Protein AF-A0AAU9KYT5-F1 (afdb_monomer)

Mean predicted aligned error: 13.9 Å

Organism: NCBI:txid622444

Secondary structure (DSSP, 8-state):
-HHHHHHHHHHHHHHTT--TT----HHHHHHHHT---HHHHHHHHHHHHHHHHHTS-TTSHHHHHHHHHHS--SSPP---S----HHHHHHHHHHHS-TT------PPP----------------------

Radius of gyration: 26.28 Å; Cα contacts (8 Å, |Δi|>4): 37; chains: 1; bounding box: 70×58×66 Å

pLDDT: mean 75.02, std 20.97, range [30.42, 93.88]

Structure (mmCIF, N/CA/C/O backbone):
data_AF-A0AAU9KYT5-F1
#
_entry.id   AF-A0AAU9KYT5-F1
#
loop_
_atom_site.group_PDB
_atom_site.id
_atom_site.type_symbol
_atom_site.label_atom_id
_atom_site.label_alt_id
_atom_site.label_comp_id
_atom_site.label_asym_id
_atom_site.label_entity_id
_atom_site.label_seq_id
_atom_site.pdbx_PDB_ins_code
_atom_site.Cartn_x
_atom_site.Cartn_y
_atom_site.Cartn_z
_atom_site.occupancy
_atom_site.B_iso_or_equiv
_atom_site.auth_seq_id
_atom_site.auth_comp_id
_atom_site.auth_asym_id
_atom_site.auth_atom_id
_atom_site.pdbx_PDB_model_num
ATOM 1 N N . MET A 1 1 ? 1.474 5.269 3.056 1.00 69.38 1 MET A N 1
ATOM 2 C CA . MET A 1 1 ? 0.477 4.210 3.352 1.00 69.38 1 MET A CA 1
ATOM 3 C C . MET A 1 1 ? -0.209 4.449 4.696 1.00 69.38 1 MET A C 1
ATOM 5 O O . MET A 1 1 ? -1.429 4.478 4.729 1.00 69.38 1 MET A O 1
ATOM 9 N N . ILE A 1 2 ? 0.553 4.724 5.764 1.00 76.31 2 ILE A N 1
ATOM 10 C CA . ILE A 1 2 ? 0.056 4.896 7.145 1.00 76.31 2 ILE A CA 1
ATOM 11 C C . ILE A 1 2 ? -1.051 5.962 7.274 1.00 76.31 2 ILE A C 1
ATOM 13 O O . ILE A 1 2 ? -2.093 5.684 7.857 1.00 76.31 2 ILE A O 1
ATOM 17 N N . VAL A 1 3 ? -0.868 7.152 6.688 1.00 84.50 3 VAL A N 1
ATOM 18 C CA . VAL A 1 3 ? -1.845 8.261 6.784 1.00 84.50 3 VAL A CA 1
ATOM 19 C C . VAL A 1 3 ? -3.204 7.888 6.185 1.00 84.50 3 VAL A C 1
ATOM 21 O O . VAL A 1 3 ? -4.246 8.134 6.789 1.00 84.50 3 VAL A O 1
ATOM 24 N N . LEU A 1 4 ? -3.192 7.238 5.020 1.00 87.06 4 LEU A N 1
ATOM 25 C CA . LEU A 1 4 ? -4.411 6.840 4.323 1.00 87.06 4 LEU A CA 1
ATOM 26 C C . LEU A 1 4 ? -5.169 5.748 5.089 1.00 87.06 4 LEU A C 1
ATOM 28 O O . LEU A 1 4 ? -6.393 5.795 5.180 1.00 87.06 4 LEU A O 1
ATOM 32 N N . GLU A 1 5 ? -4.457 4.798 5.701 1.00 88.31 5 GLU A N 1
ATOM 33 C CA . GLU A 1 5 ? -5.109 3.804 6.553 1.00 88.31 5 GLU A CA 1
ATOM 34 C C . GLU A 1 5 ? -5.743 4.432 7.801 1.00 88.31 5 GLU A C 1
ATOM 36 O O . GLU A 1 5 ? -6.821 4.013 8.219 1.00 88.31 5 GLU A O 1
ATOM 41 N N . SER A 1 6 ? -5.102 5.438 8.402 1.00 89.44 6 SER A N 1
ATOM 42 C CA . SER A 1 6 ? -5.660 6.164 9.550 1.00 89.44 6 SER A CA 1
ATOM 43 C C . SER A 1 6 ? -6.966 6.865 9.193 1.00 89.44 6 SER A C 1
ATOM 45 O O . SER A 1 6 ? -7.942 6.742 9.933 1.00 89.44 6 SER A O 1
ATOM 47 N N . PHE A 1 7 ? -7.005 7.520 8.032 1.00 91.56 7 PHE A N 1
ATOM 48 C CA . PHE A 1 7 ? -8.214 8.152 7.514 1.00 91.56 7 PHE A CA 1
ATOM 49 C C . PHE A 1 7 ? -9.331 7.128 7.264 1.00 91.56 7 PHE A C 1
ATOM 51 O O . PHE A 1 7 ? -10.452 7.310 7.738 1.00 91.56 7 PHE A O 1
ATOM 58 N N . HIS A 1 8 ? -9.018 6.000 6.621 1.00 92.06 8 HIS A N 1
ATOM 59 C CA . HIS A 1 8 ? -9.988 4.928 6.388 1.00 92.06 8 HIS A CA 1
ATOM 60 C C . HIS A 1 8 ? -10.568 4.368 7.697 1.00 92.06 8 HIS A C 1
ATOM 62 O O . HIS A 1 8 ? -11.782 4.257 7.854 1.00 92.06 8 HIS A O 1
ATOM 68 N N . ARG A 1 9 ? -9.722 4.099 8.700 1.00 91.94 9 ARG A N 1
ATOM 69 C CA . ARG A 1 9 ? -10.186 3.646 10.021 1.00 91.94 9 ARG A CA 1
ATOM 70 C C . ARG A 1 9 ? -11.035 4.695 10.745 1.00 91.94 9 ARG A C 1
ATOM 72 O O . ARG A 1 9 ? -11.891 4.331 11.548 1.00 91.94 9 ARG A O 1
ATOM 79 N N . GLN A 1 10 ? -10.796 5.983 10.508 1.00 91.62 10 GLN A N 1
ATOM 80 C CA . GLN A 1 10 ? -11.631 7.055 11.052 1.00 91.62 10 GLN A CA 1
ATOM 81 C C . GLN A 1 10 ? -13.014 7.064 10.391 1.00 91.62 10 GLN A C 1
ATOM 83 O O . GLN A 1 10 ? -14.016 7.213 11.087 1.00 91.62 10 GLN A O 1
ATOM 88 N N . GLN A 1 11 ? -13.086 6.857 9.073 1.00 92.00 11 GLN A N 1
ATOM 89 C CA . GLN A 1 11 ? -14.356 6.705 8.359 1.00 92.00 11 GLN A CA 1
ATOM 90 C C . GLN A 1 11 ? -15.141 5.493 8.872 1.00 92.00 11 GLN A C 1
ATOM 92 O O . GLN A 1 11 ? -16.317 5.636 9.194 1.00 92.00 11 GLN A O 1
ATOM 97 N N . LEU A 1 12 ? -14.486 4.339 9.051 1.00 93.12 12 LEU A N 1
ATOM 98 C CA . LEU A 1 12 ? -15.135 3.143 9.600 1.00 93.12 12 LEU A CA 1
ATOM 99 C C . LEU A 1 12 ? -15.72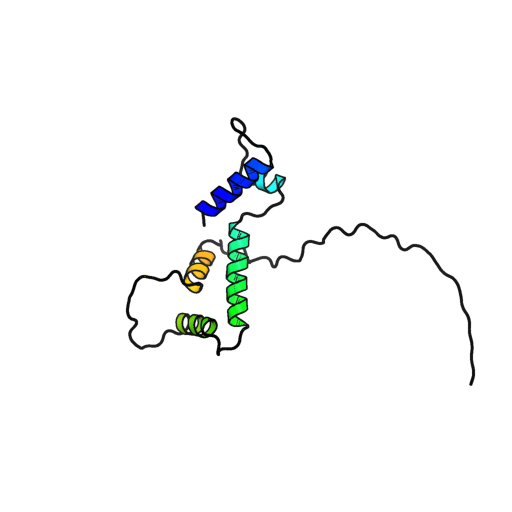5 3.398 10.994 1.00 93.12 12 LEU A C 1
ATOM 101 O O . LEU A 1 12 ? -16.869 3.028 11.233 1.00 93.12 12 LEU A O 1
ATOM 105 N N . ARG A 1 13 ? -15.003 4.104 11.881 1.00 93.25 13 ARG A N 1
ATOM 106 C CA . ARG A 1 13 ? -15.518 4.507 13.208 1.00 93.25 13 ARG A CA 1
ATOM 107 C C . ARG A 1 13 ? -16.765 5.386 13.125 1.00 93.25 13 ARG A C 1
ATOM 109 O O . ARG A 1 13 ? -17.689 5.192 13.911 1.00 93.25 13 ARG A O 1
ATOM 116 N N . LYS A 1 14 ? -16.806 6.315 12.164 1.00 92.50 14 LYS A N 1
ATOM 117 C CA . LYS A 1 14 ? -17.978 7.172 11.928 1.00 92.50 14 LYS A CA 1
ATOM 118 C C . LYS A 1 14 ? -19.188 6.361 11.460 1.00 92.50 14 LYS A C 1
ATOM 120 O O . LYS A 1 14 ? -20.284 6.614 11.942 1.00 92.50 14 LYS A O 1
ATOM 125 N N . VAL A 1 15 ? -18.986 5.376 10.580 1.00 92.75 15 VAL A N 1
ATOM 126 C CA . VAL A 1 15 ? -20.061 4.506 10.064 1.00 92.75 15 VAL A CA 1
ATOM 127 C C . VAL A 1 15 ? -20.663 3.633 11.167 1.00 92.75 15 VAL A C 1
ATOM 129 O O . VAL A 1 15 ? -21.879 3.534 11.267 1.00 92.75 15 VAL A O 1
ATOM 132 N N . ILE A 1 16 ? -19.834 3.052 12.041 1.00 91.44 16 ILE A N 1
ATOM 133 C CA . ILE A 1 16 ? -20.315 2.251 13.185 1.00 91.44 16 ILE A CA 1
ATOM 134 C C . ILE A 1 16 ? -20.848 3.103 14.353 1.00 91.44 16 ILE A C 1
ATOM 136 O O . ILE A 1 16 ? -21.247 2.545 15.374 1.00 91.44 16 ILE A O 1
ATOM 140 N N . GLY A 1 17 ? -20.819 4.436 14.230 1.00 92.31 17 GLY A N 1
ATOM 141 C CA . GLY A 1 17 ? -21.348 5.372 15.223 1.00 92.31 17 GLY A CA 1
ATOM 142 C C . GLY A 1 17 ? -20.506 5.541 16.492 1.00 92.31 17 GLY A C 1
ATOM 143 O O . GLY A 1 17 ? -21.010 6.076 17.473 1.00 92.31 17 GLY A O 1
ATOM 144 N N . VAL A 1 18 ? -19.237 5.119 16.500 1.00 90.81 18 VAL A N 1
ATOM 145 C CA . VAL A 1 18 ? -18.371 5.236 17.685 1.00 90.81 18 VAL A CA 1
ATOM 146 C C . VAL A 1 18 ? -17.891 6.672 17.828 1.00 90.81 18 VAL A C 1
ATOM 148 O O . VAL A 1 18 ? -17.141 7.180 16.987 1.00 90.81 18 VAL A O 1
ATOM 151 N N . ARG A 1 19 ? -18.324 7.316 18.910 1.00 88.06 19 ARG A N 1
ATOM 152 C CA . ARG A 1 19 ? -17.899 8.652 19.322 1.00 88.06 19 ARG A CA 1
ATOM 153 C C . ARG A 1 19 ? -17.198 8.564 20.670 1.00 88.06 19 ARG A C 1
ATOM 155 O O . ARG A 1 19 ? -17.472 7.671 21.460 1.00 88.06 19 ARG A O 1
ATOM 162 N N . TYR A 1 20 ? -16.310 9.517 20.921 1.00 86.94 20 TYR A N 1
ATOM 163 C CA . TYR A 1 20 ? -15.753 9.727 22.254 1.00 86.94 20 TYR A CA 1
ATOM 164 C C . TYR A 1 20 ? -16.900 9.884 23.278 1.00 86.94 20 TYR A C 1
ATOM 166 O O . TYR A 1 20 ? -17.874 10.564 22.940 1.00 86.94 20 TYR A O 1
ATOM 174 N N . PRO A 1 21 ? -16.829 9.293 24.487 1.00 89.75 21 PRO A N 1
ATOM 175 C CA . PRO A 1 21 ? -15.664 8.675 25.141 1.00 89.75 21 PRO A CA 1
ATOM 176 C C . PRO A 1 21 ? -15.396 7.204 24.782 1.00 89.75 21 PRO A C 1
ATOM 178 O O . PRO A 1 21 ? -14.377 6.653 25.200 1.00 89.75 21 PRO A O 1
ATOM 181 N N . ASP A 1 22 ? -16.258 6.569 23.987 1.00 88.75 22 ASP A N 1
ATOM 182 C CA . ASP A 1 22 ? -16.121 5.152 23.662 1.00 88.75 22 ASP A CA 1
ATOM 183 C C . ASP A 1 22 ? -14.945 4.903 22.710 1.00 88.75 22 ASP A C 1
ATOM 185 O O . ASP A 1 22 ? -14.829 5.497 21.632 1.00 88.75 22 ASP A O 1
ATOM 189 N N . THR A 1 23 ? -14.068 3.970 23.086 1.00 88.81 23 THR A N 1
ATOM 190 C CA . THR A 1 23 ? -12.922 3.559 22.268 1.00 88.81 23 THR A CA 1
ATOM 191 C C . THR A 1 23 ? -13.052 2.098 21.843 1.00 88.81 23 THR A C 1
ATOM 193 O O . THR A 1 23 ? -13.415 1.220 22.621 1.00 88.81 23 THR A O 1
ATOM 196 N N . ILE A 1 24 ? -12.763 1.822 20.567 1.00 92.31 24 ILE A N 1
ATOM 197 C CA . ILE A 1 24 ? -12.765 0.467 19.998 1.00 92.31 24 ILE A CA 1
ATOM 198 C C . ILE A 1 24 ? -11.377 0.144 19.442 1.00 92.31 24 ILE A C 1
ATOM 200 O O . ILE A 1 24 ? -10.788 0.935 18.689 1.00 92.31 24 ILE A O 1
ATOM 204 N N . SER A 1 25 ? -10.877 -1.044 19.796 1.00 92.69 25 SER A N 1
ATOM 205 C CA . SER A 1 25 ? -9.623 -1.593 19.279 1.00 92.69 25 SER A CA 1
ATOM 206 C C . SER A 1 25 ? -9.708 -1.854 17.771 1.00 92.69 25 SER A C 1
ATOM 208 O O . SER A 1 25 ? -10.768 -2.151 17.222 1.00 92.69 25 SER A O 1
ATOM 210 N N . ASN A 1 26 ? -8.580 -1.754 17.064 1.00 90.38 26 ASN A N 1
ATOM 211 C CA . ASN A 1 26 ? -8.582 -1.912 15.605 1.00 90.38 26 ASN A CA 1
ATOM 212 C C . ASN A 1 26 ? -9.050 -3.309 15.156 1.00 90.38 26 ASN A C 1
ATOM 214 O O . ASN A 1 26 ? -9.712 -3.399 14.131 1.00 90.38 26 ASN A O 1
ATOM 218 N N . ALA A 1 27 ? -8.742 -4.367 15.916 1.00 90.88 27 ALA A N 1
ATOM 219 C CA . ALA A 1 27 ? -9.196 -5.727 15.611 1.00 90.88 27 ALA A CA 1
ATOM 220 C C . ALA A 1 27 ? -10.729 -5.825 15.656 1.00 90.88 27 ALA A C 1
ATOM 222 O O . ALA A 1 27 ? -11.353 -6.104 14.639 1.00 90.88 27 ALA A O 1
ATOM 223 N N . LYS A 1 28 ? -11.335 -5.416 16.779 1.00 93.00 28 LYS A N 1
ATOM 224 C CA . LYS A 1 28 ? -12.794 -5.430 16.967 1.00 93.00 28 LYS A CA 1
ATOM 225 C C . LYS A 1 28 ? -13.534 -4.562 15.947 1.00 93.00 28 LYS A C 1
ATOM 227 O O . LYS A 1 28 ? -14.666 -4.864 15.580 1.00 93.00 28 LYS A O 1
ATOM 232 N N . LEU A 1 29 ? -12.909 -3.473 15.493 1.00 92.81 29 LEU A N 1
ATOM 233 C CA . LEU A 1 29 ? -13.451 -2.645 14.419 1.00 92.81 29 LEU A CA 1
ATOM 234 C C . LEU A 1 29 ? -13.566 -3.443 13.116 1.00 92.81 29 LEU A C 1
ATOM 236 O O . LEU A 1 29 ? -14.645 -3.449 12.532 1.00 92.81 29 LEU A O 1
ATOM 240 N N . TYR A 1 30 ? -12.496 -4.124 12.695 1.00 93.25 30 TYR A N 1
ATOM 241 C CA . TYR A 1 30 ? -12.498 -4.922 11.467 1.00 93.25 30 TYR A CA 1
ATOM 242 C C . TYR A 1 30 ? -13.394 -6.162 11.567 1.00 93.25 30 TYR A C 1
ATOM 244 O O . TYR A 1 30 ? -14.080 -6.476 10.598 1.00 93.25 30 TYR A O 1
ATOM 252 N N . ASP A 1 31 ? -13.472 -6.801 12.737 1.00 92.56 31 ASP A N 1
ATOM 253 C CA . ASP A 1 31 ? -14.386 -7.927 12.977 1.00 92.56 31 ASP A CA 1
ATOM 254 C C . ASP A 1 31 ? -15.854 -7.498 12.829 1.00 92.56 31 ASP A C 1
ATOM 256 O O . ASP A 1 31 ? -16.681 -8.215 12.268 1.00 92.56 31 ASP A O 1
ATOM 260 N N . ARG A 1 32 ? -16.188 -6.289 13.300 1.00 92.12 32 ARG A N 1
ATOM 261 C CA . ARG A 1 32 ? -17.548 -5.745 13.219 1.00 92.12 32 ARG A CA 1
ATOM 262 C C . ARG A 1 32 ? -17.915 -5.285 11.811 1.00 92.12 32 ARG A C 1
ATOM 264 O O . ARG A 1 32 ? -19.067 -5.426 11.418 1.00 92.12 32 ARG A O 1
ATOM 271 N N . THR A 1 33 ? -16.971 -4.708 11.070 1.00 91.31 33 THR A N 1
ATOM 272 C CA . THR A 1 33 ? -17.219 -4.231 9.701 1.00 91.31 33 THR A CA 1
ATOM 273 C C . THR A 1 33 ? -17.035 -5.320 8.648 1.00 91.31 33 THR A C 1
ATOM 275 O O . THR A 1 33 ? -17.436 -5.102 7.510 1.00 91.31 33 THR A O 1
ATOM 278 N N . GLN A 1 34 ? -16.452 -6.474 9.002 1.00 91.44 34 GLN A N 1
ATOM 279 C CA . GLN A 1 34 ? -16.098 -7.551 8.065 1.00 91.44 34 GLN A CA 1
ATOM 280 C C . GLN A 1 34 ? -15.228 -7.041 6.895 1.00 91.44 34 GLN A C 1
ATOM 282 O O . GLN A 1 34 ? -15.308 -7.531 5.771 1.00 91.44 34 GLN A O 1
ATOM 287 N N . THR A 1 35 ? -14.401 -6.017 7.146 1.00 88.38 35 THR A N 1
ATOM 288 C CA . THR A 1 35 ? -13.535 -5.384 6.135 1.00 88.38 35 THR A CA 1
ATOM 289 C C . THR A 1 35 ? -12.063 -5.676 6.397 1.00 88.38 35 THR A C 1
ATOM 291 O O . THR A 1 35 ? -11.628 -5.670 7.548 1.00 88.38 35 THR A O 1
ATOM 294 N N . GLU A 1 36 ? -11.263 -5.807 5.339 1.00 88.88 36 GLU A N 1
ATOM 295 C CA . GLU A 1 36 ? -9.806 -5.904 5.457 1.00 88.88 36 GLU A CA 1
ATOM 296 C C . GLU A 1 36 ? -9.138 -4.519 5.600 1.00 88.88 36 GLU A C 1
ATOM 298 O O . GLU A 1 36 ? -9.636 -3.515 5.083 1.00 88.88 36 GLU A O 1
ATOM 303 N N . PRO A 1 37 ? -7.960 -4.439 6.250 1.00 88.56 37 PRO A N 1
ATOM 304 C CA . PRO A 1 37 ? -7.139 -3.234 6.237 1.00 88.56 37 PRO A CA 1
ATOM 305 C C . PRO A 1 37 ? -6.785 -2.765 4.821 1.00 88.56 37 PRO A C 1
ATOM 307 O O . PRO A 1 37 ? -6.354 -3.546 3.969 1.00 88.56 37 PRO A O 1
ATOM 310 N N . LEU A 1 38 ? -6.870 -1.451 4.602 1.00 89.19 38 LEU A N 1
ATOM 311 C CA . LEU A 1 38 ? -6.683 -0.828 3.290 1.00 89.19 38 LEU A CA 1
ATOM 312 C C . LEU A 1 38 ? -5.322 -1.135 2.642 1.00 89.19 38 LEU A C 1
ATOM 314 O O . LEU A 1 38 ? -5.239 -1.229 1.416 1.00 89.19 38 LEU A O 1
ATOM 318 N N . ARG A 1 39 ? -4.255 -1.347 3.427 1.00 86.12 39 ARG A N 1
ATOM 319 C CA . ARG A 1 39 ? -2.949 -1.765 2.891 1.00 86.12 39 ARG A CA 1
ATOM 320 C C . ARG A 1 39 ? -3.037 -3.011 2.016 1.00 86.12 39 ARG A C 1
ATOM 322 O O . ARG A 1 39 ? -2.382 -3.046 0.983 1.00 86.12 39 ARG A O 1
ATOM 329 N N . PHE A 1 40 ? -3.860 -4.000 2.367 1.00 87.06 40 PHE A N 1
ATOM 330 C CA . PHE A 1 40 ? -3.949 -5.244 1.600 1.00 87.06 40 PHE A CA 1
ATOM 331 C C . PHE A 1 40 ? -4.584 -5.018 0.228 1.00 87.06 40 PHE A C 1
ATOM 333 O O . PHE A 1 40 ? -4.103 -5.559 -0.769 1.00 87.06 40 PHE A O 1
ATOM 340 N N . HIS A 1 41 ? -5.591 -4.146 0.153 1.00 88.06 41 HIS A N 1
ATOM 341 C CA . HIS A 1 41 ? -6.180 -3.724 -1.115 1.00 88.06 41 HIS A CA 1
ATOM 342 C C . HIS A 1 41 ? -5.166 -2.983 -1.990 1.00 88.06 41 HIS A C 1
ATOM 344 O O . HIS A 1 41 ? -5.031 -3.295 -3.170 1.00 88.06 41 HIS A O 1
ATOM 350 N N . LEU A 1 42 ? -4.407 -2.045 -1.415 1.00 88.62 42 LEU A N 1
ATOM 351 C CA . LEU A 1 42 ? -3.384 -1.294 -2.151 1.00 88.62 42 LEU A CA 1
ATOM 352 C C . LEU A 1 42 ? -2.272 -2.202 -2.679 1.00 88.62 42 LEU A C 1
ATOM 354 O O . LEU A 1 42 ? -1.893 -2.077 -3.842 1.00 88.62 42 LEU A O 1
ATOM 358 N N . LEU A 1 43 ? -1.789 -3.129 -1.849 1.00 88.19 43 LEU A N 1
ATOM 359 C CA . LEU A 1 43 ? -0.808 -4.131 -2.251 1.00 88.19 43 LEU A CA 1
ATOM 360 C C . LEU A 1 43 ? -1.343 -4.950 -3.430 1.00 88.19 43 LEU A C 1
ATOM 362 O O . LEU A 1 43 ? -0.720 -4.987 -4.489 1.00 88.19 43 LEU A O 1
ATOM 366 N N . ARG A 1 44 ? -2.538 -5.537 -3.295 1.00 89.75 44 ARG A N 1
ATOM 367 C CA . ARG A 1 44 ? -3.159 -6.345 -4.355 1.00 89.75 44 ARG A CA 1
ATOM 368 C C . ARG A 1 44 ? -3.314 -5.557 -5.656 1.00 89.75 44 ARG A C 1
ATOM 370 O O . ARG A 1 44 ? -2.981 -6.078 -6.716 1.00 89.75 44 ARG A O 1
ATOM 377 N N . SER A 1 45 ? -3.770 -4.308 -5.588 1.00 91.56 45 SER A N 1
ATOM 378 C CA . SER A 1 45 ? -3.937 -3.449 -6.764 1.00 91.56 45 SER A CA 1
ATOM 379 C C . SER A 1 45 ? -2.608 -3.120 -7.447 1.00 91.56 45 SER A C 1
ATOM 381 O O . SER A 1 45 ? -2.526 -3.183 -8.672 1.00 91.56 45 SER A O 1
ATOM 383 N N . ARG A 1 46 ? -1.546 -2.827 -6.684 1.00 92.00 46 ARG A N 1
ATOM 384 C CA . ARG A 1 46 ? -0.204 -2.562 -7.237 1.00 92.00 46 ARG A CA 1
ATOM 385 C C . ARG A 1 46 ? 0.386 -3.791 -7.921 1.00 92.00 46 ARG A C 1
ATOM 387 O O . ARG A 1 46 ? 0.878 -3.687 -9.043 1.00 92.00 46 ARG A O 1
ATOM 394 N N . TRP A 1 47 ? 0.283 -4.955 -7.284 1.00 91.44 47 TRP A N 1
ATOM 395 C CA . TRP A 1 47 ? 0.732 -6.223 -7.862 1.00 91.44 47 TRP A CA 1
ATOM 396 C C . TRP A 1 47 ? -0.099 -6.631 -9.083 1.00 91.44 47 TRP A C 1
ATOM 398 O O . TRP A 1 47 ? 0.454 -7.100 -10.077 1.00 91.44 47 TRP A O 1
ATOM 408 N N . SER A 1 48 ? -1.413 -6.387 -9.056 1.00 93.44 48 SER A N 1
ATOM 409 C CA . SER A 1 48 ? -2.294 -6.590 -10.211 1.00 93.44 48 SER A CA 1
ATOM 410 C C . SER A 1 48 ? -1.890 -5.700 -11.389 1.00 93.44 48 SER A C 1
ATOM 412 O O . SER A 1 48 ? -1.789 -6.189 -12.514 1.00 93.44 48 SER A O 1
ATOM 414 N N . LEU A 1 49 ? -1.571 -4.424 -11.136 1.00 93.12 49 LEU A N 1
ATOM 415 C CA . LEU A 1 49 ? -1.073 -3.496 -12.154 1.00 93.12 49 LEU A CA 1
ATOM 416 C C . LEU A 1 49 ? 0.256 -3.969 -12.750 1.00 93.12 49 LEU A C 1
ATOM 418 O O . LEU A 1 49 ? 0.409 -3.974 -13.969 1.00 93.12 49 LEU A O 1
ATOM 422 N N . TYR A 1 50 ? 1.196 -4.410 -11.915 1.00 92.31 50 TYR A N 1
ATOM 423 C CA . TYR A 1 50 ? 2.466 -4.960 -12.385 1.00 92.31 50 TYR A CA 1
ATOM 424 C C . TYR A 1 50 ? 2.252 -6.172 -13.296 1.00 92.31 50 TYR A C 1
ATOM 426 O O . TYR A 1 50 ? 2.720 -6.192 -14.433 1.00 92.31 50 TYR A O 1
ATOM 434 N N . GLY A 1 51 ? 1.443 -7.135 -12.851 1.00 92.94 51 GLY A N 1
ATOM 435 C CA . GLY A 1 51 ? 1.079 -8.294 -13.663 1.00 92.94 51 GLY A CA 1
ATOM 436 C C . GLY A 1 51 ? 0.267 -7.939 -14.912 1.00 92.94 51 GLY A C 1
ATOM 437 O O . GLY A 1 51 ? 0.308 -8.672 -15.897 1.00 92.94 51 GLY A O 1
ATOM 438 N N . HIS A 1 52 ? -0.488 -6.838 -14.908 1.00 93.50 52 HIS A N 1
ATOM 439 C CA . HIS A 1 52 ? -1.155 -6.334 -16.106 1.00 93.50 52 HIS A CA 1
ATOM 440 C C . HIS A 1 52 ? -0.130 -5.804 -17.111 1.00 93.50 52 HIS A C 1
ATOM 442 O O . HIS A 1 52 ? -0.179 -6.197 -18.269 1.00 93.50 52 HIS A O 1
ATOM 448 N N . ILE A 1 53 ? 0.828 -4.984 -16.670 1.00 93.56 53 ILE A N 1
ATOM 449 C CA . ILE A 1 53 ? 1.883 -4.424 -17.528 1.00 93.56 53 ILE A CA 1
ATOM 450 C C . ILE A 1 53 ? 2.714 -5.540 -18.171 1.00 93.56 53 ILE A C 1
ATOM 452 O O . ILE A 1 53 ? 2.963 -5.484 -19.371 1.00 93.56 53 ILE A O 1
ATOM 456 N N . LEU A 1 54 ? 3.078 -6.576 -17.411 1.00 90.50 54 LEU A N 1
ATOM 457 C CA . LEU A 1 54 ? 3.866 -7.700 -17.929 1.00 90.50 54 LEU A CA 1
ATOM 458 C C . LEU A 1 54 ? 3.106 -8.599 -18.917 1.00 90.50 54 LEU A C 1
ATOM 460 O O . LEU A 1 54 ? 3.732 -9.261 -19.736 1.00 90.50 54 LEU A O 1
ATOM 464 N N . ARG A 1 55 ? 1.768 -8.633 -18.865 1.00 92.69 55 ARG A N 1
ATOM 465 C CA . ARG A 1 55 ? 0.936 -9.389 -19.823 1.00 92.69 55 ARG A CA 1
ATOM 466 C C . ARG A 1 55 ? 0.690 -8.641 -21.134 1.00 92.69 55 ARG A C 1
ATOM 468 O O . ARG A 1 55 ? 0.087 -9.196 -22.050 1.00 92.69 55 ARG A O 1
ATOM 475 N N . ARG A 1 56 ? 1.090 -7.372 -21.222 1.00 93.88 56 ARG A N 1
ATOM 476 C CA . ARG A 1 56 ? 0.940 -6.547 -22.423 1.00 93.88 56 ARG A CA 1
ATOM 477 C C . ARG A 1 56 ? 2.175 -6.678 -23.330 1.00 93.88 56 ARG A C 1
ATOM 479 O O . ARG A 1 56 ? 3.254 -6.989 -22.839 1.00 93.88 56 ARG A O 1
ATOM 486 N N . PRO A 1 57 ? 2.039 -6.442 -24.649 1.00 91.75 57 PRO A N 1
ATOM 487 C CA . PRO A 1 57 ? 3.154 -6.576 -25.586 1.00 91.75 57 PRO A CA 1
ATOM 488 C C . PRO A 1 57 ? 4.290 -5.578 -25.305 1.00 91.75 57 PRO A C 1
ATOM 490 O O . PRO A 1 57 ? 4.050 -4.444 -24.880 1.00 91.75 57 PRO A O 1
ATOM 493 N N . ALA A 1 58 ? 5.523 -5.972 -25.645 1.00 85.62 58 ALA A N 1
ATOM 494 C CA . ALA A 1 58 ? 6.760 -5.223 -25.377 1.00 85.62 58 ALA A CA 1
ATOM 495 C C . ALA A 1 58 ? 6.889 -3.867 -26.108 1.00 85.62 58 ALA A C 1
ATOM 497 O O . ALA A 1 58 ? 7.797 -3.081 -25.834 1.00 85.62 58 ALA A O 1
ATOM 498 N N . GLY A 1 59 ? 5.970 -3.560 -27.029 1.00 90.62 59 GLY A N 1
ATOM 499 C CA . GLY A 1 59 ? 5.885 -2.249 -27.679 1.00 90.62 59 GLY A CA 1
ATOM 500 C C . GLY A 1 59 ? 5.373 -1.135 -26.758 1.00 90.62 59 GLY A C 1
ATOM 501 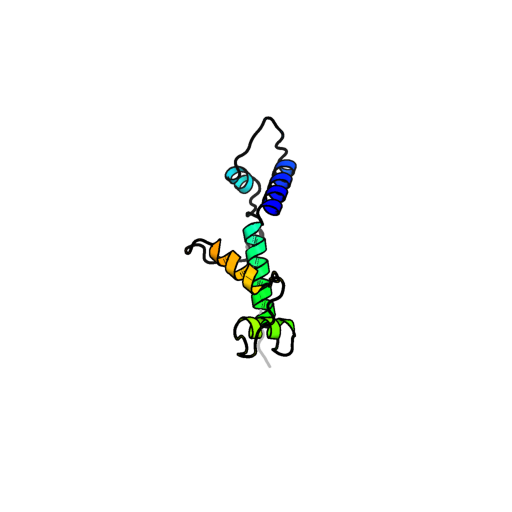O O . GLY A 1 59 ? 5.518 0.040 -27.081 1.00 90.62 59 GLY A O 1
ATOM 502 N N . ILE A 1 60 ? 4.781 -1.476 -25.609 1.00 93.56 60 ILE A N 1
ATOM 503 C CA . ILE A 1 60 ? 4.207 -0.485 -24.696 1.00 93.56 60 ILE A CA 1
ATOM 504 C C . ILE A 1 60 ? 5.309 0.167 -23.846 1.00 93.56 60 ILE A C 1
ATOM 506 O O . ILE A 1 60 ? 6.113 -0.537 -23.228 1.00 93.56 60 ILE A O 1
ATOM 510 N N . PRO A 1 61 ? 5.323 1.510 -23.724 1.00 90.69 61 PRO A N 1
ATOM 511 C CA . PRO A 1 61 ? 6.356 2.230 -22.975 1.00 90.69 61 PRO A CA 1
ATOM 512 C C . PRO A 1 61 ? 6.423 1.821 -21.498 1.00 90.69 61 PRO A C 1
ATOM 514 O O . PRO A 1 61 ? 7.502 1.814 -20.906 1.00 90.69 61 PRO A O 1
ATOM 517 N N . ALA A 1 62 ? 5.294 1.423 -20.904 1.00 90.06 62 ALA A N 1
ATOM 518 C CA . ALA A 1 62 ? 5.253 0.906 -19.539 1.00 90.06 62 ALA A CA 1
ATOM 519 C C . ALA A 1 62 ? 6.030 -0.413 -19.394 1.00 90.06 62 ALA A C 1
ATOM 521 O O . ALA A 1 62 ? 6.785 -0.550 -18.438 1.00 90.06 62 ALA A O 1
ATOM 522 N N . TYR A 1 63 ? 5.907 -1.343 -20.350 1.00 92.69 63 TYR A N 1
ATOM 523 C CA . TYR A 1 63 ? 6.672 -2.595 -20.350 1.00 92.69 63 TYR A CA 1
ATOM 524 C C . TYR A 1 63 ? 8.171 -2.309 -20.474 1.00 92.69 63 TYR A C 1
ATOM 526 O O . TYR A 1 63 ? 8.947 -2.747 -19.630 1.00 92.69 63 TYR A O 1
ATOM 534 N N . ARG A 1 64 ? 8.567 -1.470 -21.443 1.00 89.88 64 ARG A N 1
ATOM 535 C CA . ARG A 1 64 ? 9.971 -1.052 -21.625 1.00 89.88 64 ARG A CA 1
ATOM 536 C C . ARG A 1 64 ? 10.554 -0.370 -20.386 1.00 89.88 64 ARG A C 1
ATOM 538 O O . ARG A 1 64 ? 11.719 -0.558 -20.053 1.00 89.88 64 ARG A O 1
ATOM 545 N N . SER A 1 65 ? 9.743 0.403 -19.665 1.00 88.44 65 SER A N 1
ATOM 546 C CA . SER A 1 65 ? 10.166 1.027 -18.404 1.00 88.44 65 SER A CA 1
ATOM 547 C C . SER A 1 65 ? 10.426 -0.008 -17.304 1.00 88.44 65 SER A C 1
ATOM 549 O O . SER A 1 65 ? 11.348 0.164 -16.513 1.00 88.44 65 SER A O 1
ATOM 551 N N . MET A 1 66 ? 9.640 -1.089 -17.250 1.00 89.69 66 MET A N 1
ATOM 552 C CA . MET A 1 66 ? 9.891 -2.197 -16.318 1.00 89.69 66 MET A CA 1
ATOM 553 C C . MET A 1 66 ? 11.130 -2.991 -16.725 1.00 89.69 66 MET A C 1
ATOM 555 O O . MET A 1 66 ? 11.969 -3.299 -15.886 1.00 89.69 66 MET A O 1
ATOM 559 N N . GLU A 1 67 ? 11.267 -3.280 -18.016 1.00 88.94 67 GLU A N 1
ATOM 560 C CA . GLU A 1 67 ? 12.393 -4.026 -18.575 1.00 88.94 67 GLU A CA 1
ATOM 561 C C . GLU A 1 67 ? 13.726 -3.305 -18.348 1.00 88.94 67 GLU A C 1
ATOM 563 O O . GLU A 1 67 ? 14.671 -3.916 -17.863 1.00 88.94 67 GLU A O 1
ATOM 568 N N . THR A 1 68 ? 13.788 -1.994 -18.589 1.00 87.56 68 THR A N 1
ATOM 569 C CA . THR A 1 68 ? 14.991 -1.177 -18.326 1.00 87.56 68 THR A CA 1
ATOM 570 C C . THR A 1 68 ? 15.310 -1.030 -16.838 1.00 87.56 68 THR A C 1
ATOM 572 O O . THR A 1 68 ? 16.466 -0.811 -16.473 1.00 87.56 68 THR A O 1
ATOM 575 N N . PHE A 1 69 ? 14.307 -1.145 -15.963 1.00 85.81 69 PHE A N 1
ATOM 576 C CA . PHE A 1 69 ? 14.526 -1.169 -14.519 1.00 85.81 69 PHE A CA 1
ATOM 577 C C . PHE A 1 69 ? 15.174 -2.485 -14.068 1.00 85.81 69 PHE A C 1
ATOM 579 O O . PHE A 1 69 ? 16.083 -2.452 -13.241 1.00 85.81 69 PHE A O 1
ATOM 586 N N . ILE A 1 70 ? 14.721 -3.621 -14.614 1.00 84.81 70 ILE A N 1
ATOM 587 C CA . ILE A 1 70 ? 15.253 -4.959 -14.301 1.00 84.81 70 ILE A CA 1
ATOM 588 C C . ILE A 1 70 ? 16.635 -5.155 -14.933 1.00 84.81 70 ILE A C 1
ATOM 590 O O . ILE A 1 70 ? 17.560 -5.599 -14.259 1.00 84.81 70 ILE A O 1
ATOM 594 N N . ASN A 1 71 ? 16.775 -4.783 -16.206 1.00 86.75 71 ASN A N 1
ATOM 595 C CA . ASN A 1 71 ? 17.991 -4.909 -16.999 1.00 86.75 71 ASN A CA 1
ATOM 596 C C . ASN A 1 71 ? 18.553 -3.511 -17.289 1.00 86.75 71 ASN A C 1
ATOM 598 O O . ASN A 1 71 ? 18.310 -2.951 -18.363 1.00 86.75 71 ASN A O 1
ATOM 602 N N . PRO A 1 72 ? 19.272 -2.894 -16.337 1.00 79.81 72 PRO A N 1
ATOM 603 C CA . PRO A 1 72 ? 19.872 -1.597 -16.584 1.00 79.81 72 PRO A CA 1
ATOM 604 C C . PRO A 1 72 ? 20.970 -1.717 -17.644 1.00 79.81 72 PRO A C 1
ATOM 606 O O . PRO A 1 72 ? 21.848 -2.570 -17.542 1.00 79.81 72 PRO A O 1
ATOM 609 N N . SER A 1 73 ? 20.953 -0.832 -18.642 1.00 76.62 73 SER A N 1
ATOM 610 C CA . SER A 1 73 ? 22.060 -0.728 -19.591 1.00 76.62 73 SER A CA 1
ATOM 611 C C . SER A 1 73 ? 23.343 -0.280 -18.880 1.00 76.62 73 SER A C 1
ATOM 613 O O . SER A 1 73 ? 23.306 0.447 -17.885 1.00 76.62 73 SER A O 1
ATOM 615 N N . ALA A 1 74 ? 24.492 -0.710 -19.407 1.00 68.94 74 ALA A N 1
ATOM 616 C CA . ALA A 1 74 ? 25.814 -0.333 -18.898 1.00 68.94 74 ALA A CA 1
ATOM 617 C C . ALA A 1 74 ? 26.163 1.150 -19.145 1.00 68.94 74 ALA A C 1
ATOM 619 O O . ALA A 1 74 ? 27.148 1.660 -18.618 1.00 68.94 74 ALA A O 1
ATOM 620 N N . THR A 1 75 ? 25.362 1.856 -19.947 1.00 70.62 75 THR A N 1
ATOM 621 C CA . THR A 1 75 ? 25.538 3.281 -20.234 1.00 70.62 75 THR A CA 1
ATOM 622 C C . THR A 1 75 ? 25.212 4.117 -18.993 1.00 70.62 75 THR A C 1
ATOM 624 O O . THR A 1 75 ? 24.199 3.894 -18.330 1.00 70.62 75 THR A O 1
ATOM 627 N N . GLY A 1 76 ? 26.085 5.076 -18.669 1.00 62.91 76 GLY A N 1
ATOM 628 C CA . GLY A 1 76 ? 26.033 5.862 -17.434 1.00 62.91 76 GLY A CA 1
ATOM 629 C C . GLY A 1 76 ? 24.650 6.450 -17.131 1.00 62.91 76 GLY A C 1
ATOM 630 O O . GLY A 1 76 ? 24.046 7.136 -17.954 1.00 62.91 76 GLY A O 1
ATOM 631 N N . LYS A 1 77 ? 24.147 6.183 -15.922 1.00 68.62 77 LYS A N 1
ATOM 632 C CA . LYS A 1 77 ? 22.858 6.696 -15.448 1.00 68.62 77 LYS A CA 1
ATOM 633 C C . LYS A 1 77 ? 23.033 8.125 -14.940 1.00 68.62 77 LYS A C 1
ATOM 635 O O . LYS A 1 77 ? 23.753 8.349 -13.971 1.00 68.62 77 LYS A O 1
ATOM 640 N N . TRP A 1 78 ? 22.326 9.083 -15.537 1.00 64.62 78 TRP A N 1
ATOM 641 C CA . TRP A 1 78 ? 22.193 10.420 -14.955 1.00 64.62 78 TRP A CA 1
ATOM 642 C C . TRP A 1 78 ? 21.428 10.322 -13.626 1.00 64.62 78 TRP A C 1
ATOM 644 O O . TRP A 1 78 ? 20.237 9.997 -13.599 1.00 64.62 78 TRP A O 1
ATOM 654 N N . SER A 1 79 ? 22.115 10.569 -12.509 1.00 59.34 79 SER A N 1
ATOM 655 C CA . SER A 1 79 ? 21.524 10.509 -11.169 1.00 59.34 79 SER A CA 1
ATOM 656 C C . SER A 1 79 ? 20.732 11.788 -10.887 1.00 59.34 79 SER A C 1
ATOM 658 O O . SER A 1 79 ? 21.268 12.793 -10.431 1.00 59.34 79 SER A O 1
ATOM 660 N N . GLY A 1 80 ? 19.441 11.766 -11.215 1.00 71.56 80 GLY A N 1
ATOM 661 C CA . GLY A 1 80 ? 18.481 12.792 -10.805 1.00 71.56 80 GLY A CA 1
ATOM 662 C C . GLY A 1 80 ? 17.765 12.442 -9.495 1.00 71.56 80 GLY A C 1
ATOM 663 O O . GLY A 1 80 ? 18.071 11.456 -8.823 1.00 71.56 80 GLY A O 1
ATOM 664 N N . ARG A 1 81 ? 16.734 13.222 -9.144 1.00 75.81 81 ARG A N 1
ATOM 665 C CA . ARG A 1 81 ? 15.833 12.908 -8.021 1.00 75.81 81 ARG A CA 1
ATOM 666 C C . ARG A 1 81 ? 15.267 11.490 -8.172 1.00 75.81 81 ARG A C 1
ATOM 668 O O . ARG A 1 81 ? 14.710 11.152 -9.218 1.00 75.81 81 ARG A O 1
ATOM 675 N N . ARG A 1 82 ? 15.340 10.695 -7.098 1.00 63.41 82 ARG A N 1
ATOM 676 C CA . ARG A 1 82 ? 14.720 9.363 -7.027 1.00 63.41 82 ARG A CA 1
ATOM 677 C C . ARG A 1 82 ? 13.224 9.484 -7.338 1.00 63.41 82 ARG A C 1
ATOM 679 O O . ARG A 1 82 ? 12.484 10.129 -6.596 1.00 63.41 82 ARG A O 1
ATOM 686 N N . ARG A 1 83 ? 12.783 8.900 -8.453 1.00 65.75 83 ARG A N 1
ATOM 687 C CA . ARG A 1 83 ? 11.361 8.819 -8.812 1.00 65.75 83 ARG A CA 1
ATOM 688 C C . ARG A 1 83 ? 10.727 7.674 -8.026 1.00 65.75 83 ARG A C 1
ATOM 690 O O . ARG A 1 83 ? 11.333 6.618 -7.895 1.00 65.75 83 ARG A O 1
ATOM 697 N N . LEU A 1 84 ? 9.506 7.867 -7.530 1.00 77.12 84 LEU A N 1
ATOM 698 C CA . LEU A 1 84 ? 8.709 6.796 -6.923 1.00 77.12 84 LEU A CA 1
ATOM 699 C C . LEU A 1 84 ? 8.171 5.870 -8.027 1.00 77.12 84 LEU A C 1
ATOM 701 O O . LEU A 1 84 ? 7.007 5.963 -8.411 1.00 77.12 84 LEU A O 1
ATOM 705 N N . THR A 1 85 ? 9.032 5.028 -8.601 1.00 86.50 85 THR A N 1
ATOM 706 C CA . THR A 1 85 ? 8.637 4.085 -9.657 1.00 86.50 85 THR A CA 1
ATOM 707 C C . THR A 1 85 ? 7.890 2.887 -9.073 1.00 86.50 85 THR A C 1
ATOM 709 O O . THR A 1 85 ? 8.108 2.497 -7.924 1.00 86.50 85 THR A O 1
ATOM 712 N N . LEU A 1 86 ? 7.008 2.280 -9.875 1.00 88.00 86 LEU A N 1
ATOM 713 C CA . LEU A 1 86 ? 6.227 1.117 -9.448 1.00 88.00 86 LEU A CA 1
ATOM 714 C C . LEU A 1 86 ? 7.119 -0.027 -8.911 1.00 88.00 86 LEU A C 1
ATOM 716 O O . LEU A 1 86 ? 6.808 -0.504 -7.825 1.00 88.00 86 LEU A O 1
ATOM 720 N N . PRO A 1 87 ? 8.249 -0.414 -9.546 1.00 87.94 87 PRO A N 1
ATOM 721 C CA . PRO A 1 87 ? 9.142 -1.438 -8.993 1.00 87.94 87 PRO A CA 1
ATOM 722 C C . PRO A 1 87 ? 9.718 -1.107 -7.610 1.00 87.94 87 PRO A C 1
ATOM 724 O O . PRO A 1 87 ? 9.784 -1.983 -6.755 1.00 87.94 87 PRO A O 1
ATOM 727 N N . MET A 1 88 ? 10.085 0.154 -7.348 1.00 88.19 88 MET A N 1
ATOM 728 C CA . MET A 1 88 ? 10.585 0.560 -6.028 1.00 88.19 88 MET A CA 1
ATOM 729 C C . MET A 1 88 ? 9.506 0.442 -4.952 1.00 88.19 88 MET A C 1
ATOM 731 O O . MET A 1 88 ? 9.773 -0.021 -3.847 1.00 88.19 88 MET A O 1
ATOM 735 N N . VAL A 1 89 ? 8.279 0.852 -5.283 1.00 89.06 89 VAL A N 1
ATOM 736 C CA . VAL A 1 89 ? 7.134 0.734 -4.374 1.00 89.06 89 VAL A CA 1
ATOM 737 C C . VAL A 1 89 ? 6.806 -0.735 -4.112 1.00 89.06 89 VAL A C 1
ATOM 739 O O . VAL A 1 89 ? 6.562 -1.093 -2.967 1.00 89.06 89 VAL A O 1
ATOM 742 N N . LEU A 1 90 ? 6.858 -1.589 -5.138 1.00 88.50 90 LEU A N 1
ATOM 743 C CA . LEU A 1 90 ? 6.659 -3.033 -4.992 1.00 88.50 90 LEU A CA 1
ATOM 744 C C . LEU A 1 90 ? 7.747 -3.682 -4.128 1.00 88.50 90 LEU A C 1
ATOM 746 O O . LEU A 1 90 ? 7.431 -4.560 -3.332 1.00 88.50 90 LEU A O 1
ATOM 750 N N . ASN A 1 91 ? 9.004 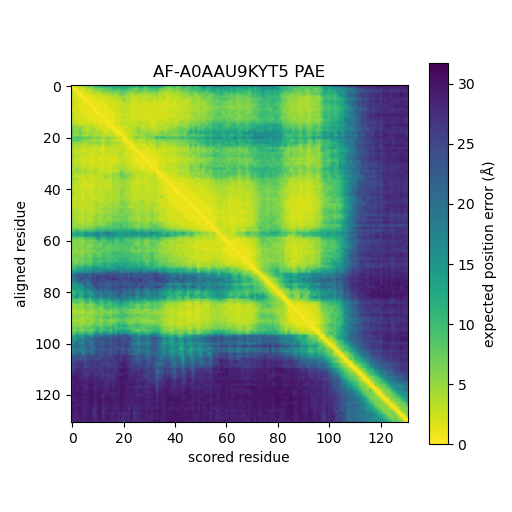-3.242 -4.239 1.00 87.56 91 ASN A N 1
ATOM 751 C CA . ASN A 1 91 ? 10.084 -3.730 -3.382 1.00 87.56 91 ASN A CA 1
ATOM 752 C C . ASN A 1 91 ? 9.851 -3.357 -1.909 1.00 87.56 91 ASN A C 1
ATOM 754 O O . ASN A 1 91 ? 9.906 -4.220 -1.040 1.00 87.56 91 ASN A O 1
ATOM 758 N N . ALA A 1 92 ? 9.496 -2.099 -1.634 1.00 86.00 92 ALA A N 1
ATOM 759 C CA . ALA A 1 92 ? 9.129 -1.670 -0.283 1.00 86.00 92 ALA A CA 1
ATOM 760 C C . ALA A 1 92 ? 7.904 -2.439 0.248 1.00 86.00 92 ALA A C 1
ATOM 762 O O . ALA A 1 92 ? 7.842 -2.809 1.417 1.00 86.00 92 ALA A O 1
ATOM 763 N N . ASP A 1 93 ? 6.934 -2.722 -0.621 1.00 85.38 93 ASP A N 1
ATOM 764 C CA . ASP A 1 93 ? 5.765 -3.528 -0.290 1.00 85.38 93 ASP A CA 1
ATOM 765 C C . ASP A 1 93 ? 6.160 -4.965 0.120 1.00 85.38 93 ASP A C 1
ATOM 767 O O . ASP A 1 93 ? 5.587 -5.491 1.074 1.00 85.38 93 ASP A O 1
ATOM 771 N N . LEU A 1 94 ? 7.163 -5.581 -0.524 1.00 82.12 94 LEU A N 1
ATOM 772 C CA . LEU A 1 94 ? 7.703 -6.890 -0.115 1.00 82.12 94 LEU A CA 1
ATOM 773 C C . LEU A 1 94 ? 8.381 -6.839 1.253 1.00 82.12 94 LEU A C 1
ATOM 775 O O . LEU A 1 94 ? 8.154 -7.731 2.062 1.00 82.12 94 LEU A O 1
ATOM 779 N N . GLU A 1 95 ? 9.158 -5.794 1.533 1.00 83.50 95 GLU A N 1
ATOM 780 C CA . GLU A 1 95 ? 9.821 -5.615 2.833 1.00 83.50 95 GLU A CA 1
ATOM 781 C C . GLU A 1 95 ? 8.809 -5.474 3.982 1.00 83.50 95 GLU A C 1
ATOM 783 O O . GLU A 1 95 ? 9.068 -5.898 5.108 1.00 83.50 95 GLU A O 1
ATOM 788 N N . THR A 1 96 ? 7.621 -4.920 3.708 1.00 76.25 96 THR A N 1
ATOM 789 C CA . THR A 1 96 ? 6.547 -4.809 4.712 1.00 76.25 96 THR A CA 1
ATOM 790 C C . THR A 1 96 ? 5.767 -6.104 4.949 1.00 76.25 96 THR A C 1
ATOM 792 O O . THR A 1 96 ? 5.042 -6.213 5.944 1.00 76.25 96 THR A O 1
ATOM 795 N N . LEU A 1 97 ? 5.879 -7.087 4.053 1.00 71.56 97 LEU A N 1
ATOM 796 C CA . LEU A 1 97 ? 5.222 -8.381 4.185 1.00 71.56 97 LEU A CA 1
ATOM 797 C C . LEU A 1 97 ? 6.158 -9.342 4.921 1.00 71.56 97 LEU A C 1
ATOM 799 O O . LEU A 1 97 ? 7.223 -9.693 4.430 1.00 71.56 97 LEU A O 1
ATOM 803 N N . SER A 1 98 ? 5.752 -9.818 6.099 1.00 60.56 98 SER A N 1
ATOM 804 C CA . SER A 1 98 ? 6.480 -10.907 6.752 1.00 60.56 98 SER A CA 1
ATOM 805 C C . SER A 1 98 ? 6.464 -12.169 5.864 1.00 60.56 98 SER A C 1
ATOM 807 O O . SER A 1 98 ? 5.433 -12.447 5.235 1.00 60.56 98 SER A O 1
ATOM 809 N N . PRO A 1 99 ? 7.552 -12.969 5.824 1.00 56.31 99 PRO A N 1
ATOM 810 C CA . PRO A 1 99 ? 7.768 -14.045 4.839 1.00 56.31 99 PRO A CA 1
ATOM 811 C C . PRO A 1 99 ? 6.744 -15.202 4.841 1.00 56.31 99 PRO A C 1
ATOM 813 O O . PRO A 1 99 ? 6.860 -16.126 4.043 1.00 56.31 99 PRO A O 1
ATOM 816 N N . GLY A 1 100 ? 5.710 -15.158 5.688 1.00 56.44 100 GLY A N 1
ATOM 817 C CA . GLY A 1 100 ? 4.627 -16.148 5.745 1.00 56.44 100 GLY A CA 1
ATOM 818 C C . GLY A 1 100 ? 3.289 -15.704 5.140 1.00 56.44 100 GLY A C 1
ATOM 819 O O . GLY A 1 100 ? 2.383 -16.525 5.012 1.00 56.44 100 GLY A O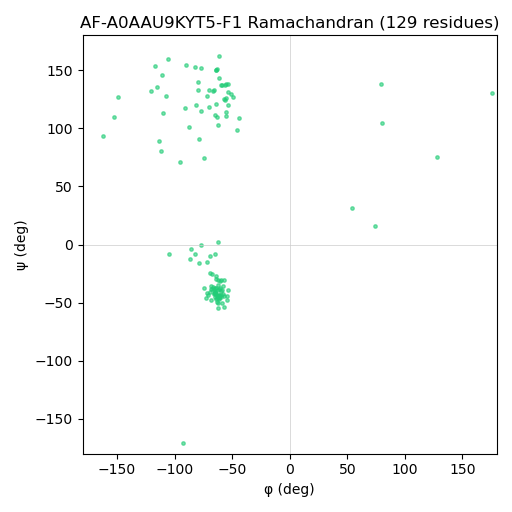 1
ATOM 820 N N . ARG A 1 101 ? 3.115 -14.432 4.749 1.00 56.19 101 ARG A N 1
ATOM 821 C CA . ARG A 1 101 ? 1.860 -13.952 4.136 1.00 56.19 101 ARG A CA 1
ATOM 822 C C . ARG A 1 101 ? 1.970 -13.980 2.617 1.00 56.19 101 ARG A C 1
ATOM 824 O O . ARG A 1 101 ? 2.039 -12.948 1.957 1.00 56.19 101 ARG A O 1
ATOM 831 N N . ARG A 1 102 ? 1.972 -15.191 2.052 1.0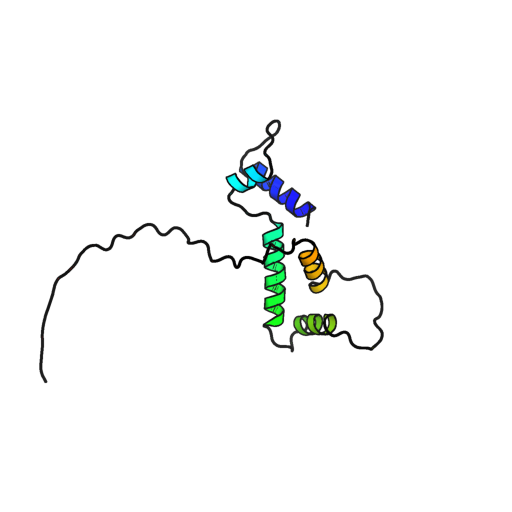0 48.06 102 ARG A N 1
ATOM 832 C CA . ARG A 1 102 ? 1.765 -15.386 0.611 1.00 48.06 102 ARG A CA 1
ATOM 833 C C . ARG A 1 102 ? 0.424 -14.745 0.268 1.00 48.06 102 ARG A C 1
ATOM 835 O O . ARG A 1 102 ? -0.561 -15.080 0.920 1.00 48.06 102 ARG A O 1
ATOM 842 N N . PHE A 1 103 ? 0.392 -13.822 -0.697 1.00 52.03 103 PHE A N 1
ATOM 843 C CA . PHE A 1 103 ? -0.845 -13.241 -1.222 1.00 52.03 103 PHE A CA 1
ATOM 844 C C . PHE A 1 103 ? -1.843 -14.370 -1.490 1.00 52.03 103 PHE A C 1
ATOM 846 O O . PHE A 1 103 ? -1.728 -15.079 -2.492 1.00 52.03 103 PHE A O 1
ATOM 853 N N . GLN A 1 104 ? -2.779 -14.591 -0.564 1.00 48.50 104 GLN A N 1
ATOM 854 C CA . GLN A 1 104 ? -3.830 -15.564 -0.777 1.00 48.50 104 GLN A CA 1
ATOM 855 C C . GLN A 1 104 ? -4.622 -15.029 -1.959 1.00 48.50 104 GLN A C 1
ATOM 857 O O . GLN A 1 104 ? -5.078 -13.881 -1.967 1.00 48.50 104 GLN A O 1
ATOM 862 N N . ARG A 1 105 ? -4.688 -15.844 -3.010 1.00 43.09 105 ARG A N 1
ATOM 863 C CA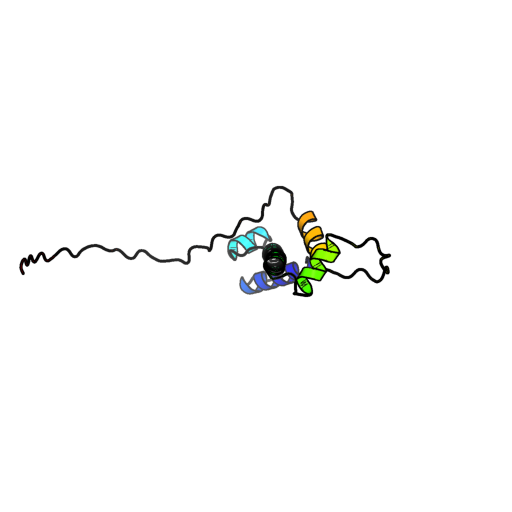 . ARG A 1 105 ? -5.568 -15.602 -4.140 1.00 43.09 105 ARG A CA 1
ATOM 864 C C . ARG A 1 105 ? -6.956 -15.479 -3.523 1.00 43.09 105 ARG A C 1
ATOM 866 O O . ARG A 1 105 ? -7.448 -16.460 -2.975 1.00 43.09 105 ARG A O 1
ATOM 873 N N . VAL A 1 106 ? -7.536 -14.281 -3.525 1.00 4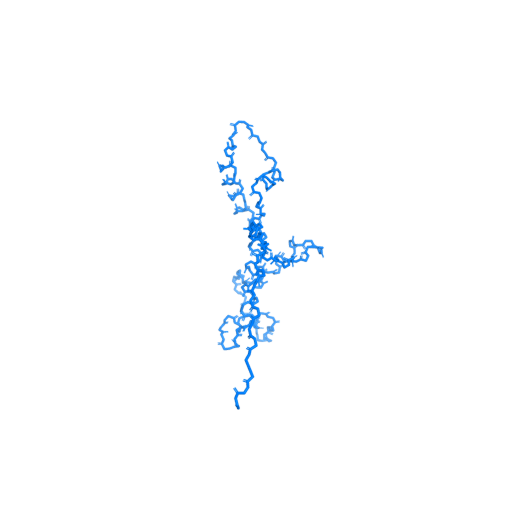8.56 106 VAL A N 1
ATOM 874 C CA . VAL A 1 106 ? -8.932 -14.121 -3.119 1.00 48.56 106 VAL A CA 1
ATOM 875 C C . VAL A 1 106 ? -9.734 -14.928 -4.119 1.00 48.56 106 VAL A C 1
ATOM 877 O O . VAL A 1 106 ? -9.861 -14.528 -5.276 1.00 48.56 106 VAL A O 1
ATOM 880 N N . LEU A 1 107 ? -10.181 -16.113 -3.701 1.00 40.47 107 LEU A N 1
ATOM 881 C CA . LEU A 1 107 ? -11.306 -16.749 -4.359 1.00 40.47 107 LEU A CA 1
ATOM 882 C C . LEU A 1 107 ? -12.476 -15.771 -4.238 1.00 40.47 107 LEU 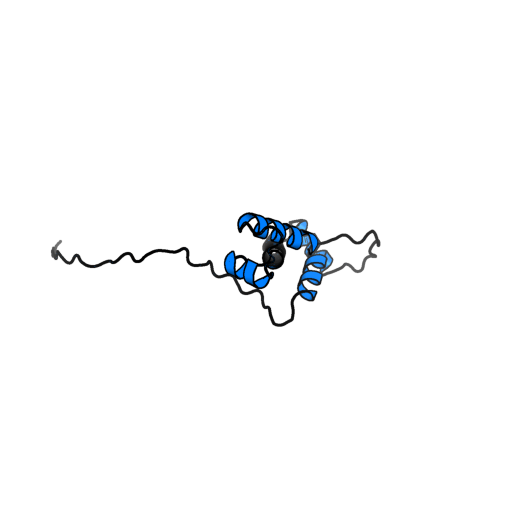A C 1
ATOM 884 O O . LEU A 1 107 ? -12.626 -15.156 -3.178 1.00 40.47 107 LEU A O 1
ATOM 888 N N . PRO A 1 108 ? -13.266 -15.577 -5.305 1.00 41.16 108 PRO A N 1
ATOM 889 C CA . PRO A 1 108 ? -14.461 -14.760 -5.206 1.00 41.16 108 PRO A CA 1
ATOM 890 C C . PRO A 1 108 ? -15.297 -15.302 -4.047 1.00 41.16 108 PRO A C 1
ATOM 892 O O . PRO A 1 108 ? -15.649 -16.482 -4.038 1.00 41.16 108 PRO A O 1
ATOM 895 N N . SER A 1 109 ? -15.545 -14.459 -3.042 1.00 46.75 109 SER A N 1
ATOM 896 C CA . SER A 1 109 ? -16.466 -14.783 -1.959 1.00 46.75 109 SER A CA 1
ATOM 897 C C . SER A 1 109 ? -17.774 -15.251 -2.596 1.00 46.75 109 SER A C 1
ATOM 899 O O . SER A 1 109 ? -18.265 -14.558 -3.496 1.00 46.75 109 SER A O 1
ATOM 901 N N . PRO A 1 110 ? -18.335 -16.406 -2.200 1.00 40.50 110 PRO A N 1
ATOM 902 C CA . PRO A 1 110 ? -19.613 -16.829 -2.733 1.00 40.50 110 PRO A CA 1
ATOM 903 C C . PRO A 1 110 ? -20.635 -15.780 -2.305 1.00 40.50 110 PRO A C 1
ATOM 905 O O . PRO A 1 110 ? -20.939 -15.631 -1.123 1.00 40.50 110 PRO A O 1
ATOM 908 N N . MET A 1 111 ? -21.125 -15.004 -3.272 1.00 37.22 111 MET A N 1
ATOM 909 C CA . MET A 1 111 ? -22.344 -14.243 -3.073 1.00 37.22 111 MET A CA 1
ATOM 910 C C . MET A 1 111 ? -23.420 -15.241 -2.657 1.00 37.22 111 MET A C 1
ATOM 912 O O . MET A 1 111 ? -23.618 -16.256 -3.326 1.00 37.22 111 MET A O 1
ATOM 916 N N . CYS A 1 112 ? -24.057 -14.959 -1.523 1.00 42.94 112 CYS A N 1
ATOM 917 C CA . CYS A 1 112 ? -25.172 -15.713 -0.981 1.00 42.94 112 CYS A CA 1
ATOM 918 C C . CYS A 1 112 ? -26.169 -16.057 -2.096 1.00 42.94 112 CYS A C 1
ATOM 920 O O . CYS A 1 112 ? -26.882 -15.186 -2.590 1.00 42.94 112 CYS A O 1
ATOM 922 N N . SER A 1 113 ? -26.226 -17.329 -2.483 1.00 36.91 113 SER A N 1
ATOM 923 C CA . SER A 1 113 ? -27.373 -17.893 -3.183 1.00 36.91 113 SER A CA 1
ATOM 924 C C . SER A 1 113 ? -28.043 -18.841 -2.200 1.00 36.91 113 SER A C 1
ATOM 926 O O . SER A 1 113 ? -27.446 -19.810 -1.738 1.00 36.91 113 SER A O 1
ATOM 928 N N . GLY A 1 114 ? -29.257 -18.473 -1.788 1.00 41.44 114 GLY A N 1
ATOM 929 C CA . GLY A 1 114 ? -30.106 -19.322 -0.961 1.00 41.44 114 GLY A CA 1
ATOM 930 C C . GLY A 1 114 ? -30.454 -20.631 -1.680 1.00 41.44 114 GLY A C 1
ATOM 931 O O . GLY A 1 114 ? -30.312 -20.724 -2.905 1.00 41.44 114 GLY A O 1
ATOM 932 N N . PRO A 1 115 ? -30.912 -21.649 -0.939 1.00 33.19 115 PRO A N 1
ATOM 933 C CA . PRO A 1 115 ? -31.205 -22.949 -1.514 1.00 33.19 115 PRO A CA 1
ATOM 934 C C . PRO A 1 115 ? -32.443 -22.844 -2.411 1.00 33.19 115 PRO A C 1
ATOM 936 O O . PRO A 1 115 ? -33.536 -22.524 -1.948 1.00 33.19 115 PRO A O 1
ATOM 939 N N . ARG A 1 116 ? -32.281 -23.120 -3.708 1.00 34.25 116 ARG A N 1
ATOM 940 C CA . ARG A 1 116 ? -33.399 -23.524 -4.564 1.00 34.25 116 ARG A CA 1
ATOM 941 C C . ARG A 1 116 ? -33.522 -25.037 -4.450 1.00 34.25 116 ARG A C 1
ATOM 943 O O . ARG A 1 116 ? -32.744 -25.764 -5.060 1.00 34.25 116 ARG A O 1
ATOM 950 N N . SER A 1 117 ? -34.479 -25.487 -3.645 1.00 30.42 117 SER A N 1
ATOM 951 C CA . SER A 1 117 ? -34.982 -26.856 -3.698 1.00 30.42 117 SER A CA 1
ATOM 952 C C . SER A 1 117 ? -35.466 -27.147 -5.119 1.00 30.42 117 SER A C 1
ATOM 954 O O . SER A 1 117 ? -36.300 -26.416 -5.651 1.00 30.42 117 SER A O 1
ATOM 956 N N . VAL A 1 118 ? -34.932 -28.195 -5.736 1.00 36.97 118 VAL A N 1
ATOM 957 C CA . VAL A 1 118 ? -35.508 -28.823 -6.927 1.00 36.97 118 VAL A CA 1
ATOM 958 C C . VAL A 1 118 ? -35.951 -30.216 -6.511 1.00 36.97 118 VAL A C 1
ATOM 960 O O . VAL A 1 118 ? -35.183 -31.170 -6.564 1.00 36.97 118 VAL A O 1
ATOM 963 N N . GLU A 1 119 ? -37.193 -30.299 -6.042 1.00 31.12 119 GLU A N 1
ATOM 964 C CA . GLU A 1 119 ? -37.941 -31.546 -5.930 1.00 31.12 119 GLU A CA 1
ATOM 965 C C . GLU A 1 119 ? -39.028 -31.556 -7.006 1.00 31.12 119 GLU A C 1
ATOM 967 O O . GLU A 1 119 ? -39.821 -30.622 -7.104 1.00 31.12 119 GLU A O 1
ATOM 972 N N . GLY A 1 120 ? -39.048 -32.642 -7.783 1.00 35.00 120 GLY A N 1
ATOM 973 C CA . GLY A 1 120 ? -40.243 -33.193 -8.415 1.00 35.00 120 GLY A CA 1
ATOM 974 C C . GLY A 1 120 ? -40.733 -32.525 -9.698 1.00 35.00 120 GLY A C 1
ATOM 975 O O . GLY A 1 120 ? -41.453 -31.537 -9.649 1.00 35.00 120 GLY A O 1
ATOM 976 N N . LEU A 1 121 ? -40.484 -33.175 -10.839 1.00 38.56 121 LEU A N 1
ATOM 977 C CA . LEU A 1 121 ? -41.571 -33.601 -11.728 1.00 38.56 121 LEU A CA 1
ATOM 978 C C . LEU A 1 121 ? -41.055 -34.683 -12.695 1.00 38.56 121 LEU A C 1
ATOM 980 O O . LEU A 1 121 ? -40.531 -34.396 -13.769 1.00 38.56 121 LEU A O 1
ATOM 984 N N . ASP A 1 122 ? -41.232 -35.944 -12.306 1.00 36.75 122 ASP A N 1
ATOM 985 C CA . ASP A 1 122 ? -41.407 -37.029 -13.267 1.00 36.75 122 ASP A CA 1
ATOM 986 C C . ASP A 1 122 ? -42.732 -36.819 -14.007 1.00 36.75 122 ASP A C 1
ATOM 988 O O . ASP A 1 122 ? -43.765 -36.599 -13.363 1.00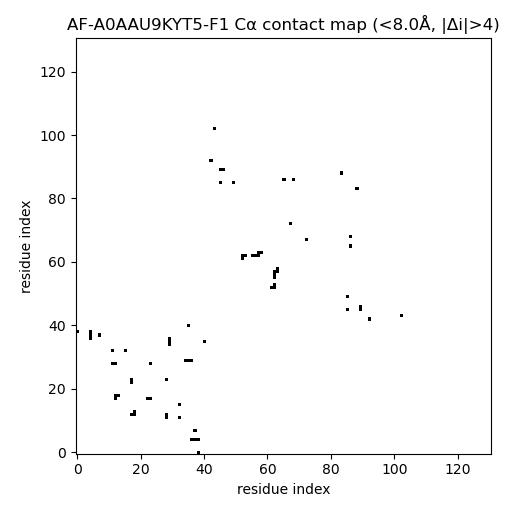 36.75 122 ASP A O 1
ATOM 992 N N . ARG A 1 123 ? -42.708 -36.935 -15.342 1.00 40.00 123 ARG A N 1
ATOM 993 C CA . ARG A 1 123 ? -43.732 -37.612 -16.163 1.00 40.00 123 ARG A CA 1
ATOM 994 C C . ARG A 1 123 ? -43.434 -37.463 -17.656 1.00 40.00 123 ARG A C 1
ATOM 996 O O . ARG A 1 123 ? -43.332 -36.352 -18.161 1.00 40.00 123 ARG A O 1
ATOM 1003 N N . GLY A 1 124 ? -43.460 -38.591 -18.368 1.00 37.88 124 GLY A N 1
ATOM 1004 C CA . GLY A 1 124 ? -43.903 -38.615 -19.764 1.00 37.88 124 GLY A CA 1
ATOM 1005 C C . GLY A 1 124 ? -42.954 -39.280 -20.750 1.00 37.88 124 GLY A C 1
ATOM 1006 O O . GLY A 1 124 ? -42.331 -38.610 -21.564 1.00 37.88 124 GLY A O 1
ATOM 1007 N N . ALA A 1 125 ? -42.915 -40.610 -20.727 1.00 40.47 125 ALA A N 1
ATOM 1008 C CA . ALA A 1 125 ? -42.521 -41.404 -21.882 1.00 40.47 125 ALA A CA 1
ATOM 1009 C C . ALA A 1 125 ? -43.395 -41.060 -23.104 1.00 40.47 125 ALA A C 1
ATOM 1011 O O . ALA A 1 125 ? -44.616 -40.993 -22.979 1.00 40.47 125 ALA A O 1
ATOM 1012 N N . CYS A 1 126 ? -42.794 -40.945 -24.291 1.00 41.03 126 CYS A N 1
ATOM 1013 C CA . CYS A 1 126 ? -43.461 -41.358 -25.523 1.00 41.03 126 CYS A CA 1
ATOM 1014 C C . CYS A 1 126 ? -42.428 -41.766 -26.580 1.00 41.03 126 CYS A C 1
ATOM 1016 O O . CYS A 1 126 ? -41.660 -40.960 -27.098 1.00 41.03 126 CYS A O 1
ATOM 1018 N N . SER A 1 127 ? -42.417 -43.070 -26.834 1.00 46.94 127 SER A N 1
ATOM 1019 C CA . SER A 1 127 ? -41.811 -43.747 -27.974 1.00 46.94 127 SER A CA 1
ATOM 1020 C C . SER A 1 127 ? -42.423 -43.252 -29.288 1.00 46.94 127 SER A C 1
ATOM 1022 O O . SER A 1 127 ? -43.646 -43.192 -29.399 1.00 46.94 127 SER A O 1
ATOM 1024 N N . ALA A 1 128 ? -41.593 -43.012 -30.304 1.00 43.44 128 ALA A N 1
ATOM 1025 C CA . ALA A 1 128 ? -41.992 -43.185 -31.697 1.00 43.44 128 ALA A CA 1
ATOM 1026 C C . ALA A 1 128 ? -40.778 -43.584 -32.548 1.00 43.44 128 ALA A C 1
ATOM 1028 O O . ALA A 1 128 ? -39.719 -42.961 -32.513 1.00 43.44 128 ALA A O 1
ATOM 1029 N N . ARG A 1 129 ? -40.970 -44.682 -33.274 1.00 38.38 129 ARG A N 1
ATOM 1030 C CA . ARG A 1 129 ? -40.071 -45.362 -34.207 1.00 38.38 129 ARG A CA 1
ATOM 1031 C C . ARG A 1 129 ? -40.570 -45.069 -35.634 1.00 38.38 129 ARG A C 1
ATOM 1033 O O . ARG A 1 129 ? -41.768 -44.853 -35.791 1.00 38.38 129 ARG A O 1
ATOM 1040 N N . ALA A 1 130 ? -39.682 -45.226 -36.621 1.00 37.91 130 ALA A N 1
ATOM 1041 C CA . ALA A 1 130 ? -39.897 -45.179 -38.084 1.00 37.91 130 ALA A CA 1
ATOM 1042 C C . ALA A 1 130 ? -40.005 -43.759 -38.690 1.00 37.91 130 ALA A C 1
ATOM 1044 O O . ALA A 1 130 ? -40.613 -42.882 -38.089 1.00 37.91 130 ALA A O 1
ATOM 1045 N N . ALA A 1 131 ? -39.411 -43.450 -39.846 1.00 37.00 131 ALA A N 1
ATOM 1046 C CA . ALA A 1 131 ? -38.946 -44.283 -40.963 1.00 37.00 131 ALA A CA 1
ATOM 1047 C C . ALA A 1 131 ? -37.514 -43.942 -41.409 1.00 37.00 131 ALA A C 1
ATOM 1049 O O . ALA A 1 131 ? -37.072 -42.801 -41.147 1.00 37.00 131 ALA A O 1
#

Sequence (131 aa):
MIVLESFHRQQLRKVIGVRYPDTISNAKLYDRTQTEPLRFHLLRSRWSLYGHILRRPAGIPAYRSMETFINPSATGKWSGRRRLTLPMVLNADLETLSPGRRFQRVLPSPMCSGPRSVEGLDRGACSARAA

Solvent-accessible surface area (backbone atoms only — not comparable to full-atom values): 8825 Å² total; per-residue (Å²): 112,68,69,62,42,52,52,52,55,50,52,52,34,58,73,75,64,60,49,86,92,62,82,79,55,72,66,63,50,32,68,72,66,75,49,78,65,58,66,58,56,53,51,52,53,53,53,49,48,52,57,50,43,70,72,47,66,75,87,39,70,68,33,46,54,51,49,46,65,76,54,63,69,91,67,86,76,84,87,66,84,87,71,94,42,70,70,60,53,52,52,55,51,52,73,72,46,62,98,80,69,69,83,70,77,79,67,79,74,80,74,90,72,77,88,78,85,86,77,87,80,91,86,80,90,80,91,85,80,89,133

Foldseek 3Di:
DVVVLVVVLVVLCVVVPPDPPDDDDPVVSCVVVVDDRVLLVVLVVLVVVVVVLCVDDCVDVSVVVVVCVVVPDPPDDDDDPDDPDSVVVNVVSVVPDDPPPDPPPPDPDPDDDDDDDDDDDDDDDDDDDDD